Protein AF-A0A1F7LFR2-F1 (afdb_monomer_lite)

Secondary structure (DSSP, 8-state):
---------------PPP-------PPPTT---SEEEEETTEEEEE-SEEE--BSSHHHHHHHHTSPPPGGG-SEEEEETTTTEEEEEEEEE-TT--EEEEEEEEEEETTTTEEEEEEEEEEEEE--SSSSSS-EEEEEEESSSS-EEEEEEEESSSSSS--EEEEEEPPP-

Structure (mmCIF, N/CA/C/O backbone):
data_AF-A0A1F7LFR2-F1
#
_entry.id   AF-A0A1F7LFR2-F1
#
loop_
_atom_site.group_PDB
_atom_site.id
_atom_site.type_symbol
_atom_site.label_atom_id
_atom_site.label_alt_id
_atom_site.label_comp_id
_atom_site.label_asym_id
_atom_site.label_entity_id
_atom_site.label_seq_id
_atom_site.pdbx_PDB_ins_code
_atom_site.Cartn_x
_atom_site.Cartn_y
_atom_site.Cartn_z
_atom_site.occupancy
_atom_site.B_iso_or_equiv
_atom_site.auth_seq_id
_atom_site.auth_comp_id
_atom_site.auth_asym_id
_atom_site.auth_atom_id
_atom_site.pdbx_PDB_model_num
ATOM 1 N N . MET A 1 1 ? -68.899 8.222 47.409 1.00 37.59 1 MET A N 1
ATOM 2 C CA . MET A 1 1 ? -69.026 6.834 46.908 1.00 37.59 1 MET A CA 1
ATOM 3 C C . MET A 1 1 ? -68.281 6.714 45.575 1.00 37.59 1 MET A C 1
ATOM 5 O O . MET A 1 1 ? -68.457 7.608 44.765 1.00 37.59 1 MET A O 1
ATOM 9 N N . SER A 1 2 ? -67.425 5.678 45.454 1.00 38.16 2 SER A N 1
ATOM 10 C CA . SER A 1 2 ? -66.745 5.031 44.288 1.00 38.16 2 SER A CA 1
ATOM 11 C C . SER A 1 2 ? -66.276 5.891 43.095 1.00 38.16 2 SER A C 1
ATOM 13 O O . SER A 1 2 ? -67.095 6.551 42.483 1.00 38.16 2 SER A O 1
ATOM 15 N N . ARG A 1 3 ? -65.002 5.987 42.656 1.00 42.47 3 ARG A N 1
ATOM 16 C CA . ARG A 1 3 ? -63.881 5.041 42.363 1.00 42.47 3 ARG A CA 1
ATOM 17 C C . ARG A 1 3 ? -64.187 3.879 41.396 1.00 42.47 3 ARG A C 1
ATOM 19 O O . ARG A 1 3 ? -64.869 2.943 41.796 1.00 42.47 3 ARG A O 1
ATOM 26 N N . ARG A 1 4 ? -63.543 3.909 40.211 1.00 41.50 4 ARG A N 1
ATOM 27 C CA . ARG A 1 4 ? -62.751 2.860 39.491 1.00 41.50 4 ARG A CA 1
ATOM 28 C C . ARG A 1 4 ? -62.417 3.423 38.088 1.00 41.50 4 ARG A C 1
ATOM 30 O O . ARG A 1 4 ? -63.336 3.812 37.389 1.00 41.50 4 ARG A O 1
ATOM 37 N N . ALA A 1 5 ? -61.180 3.753 37.704 1.00 42.19 5 ALA A N 1
ATOM 38 C CA . ALA A 1 5 ? -59.973 2.940 37.497 1.00 42.19 5 ALA A CA 1
ATOM 39 C C . ALA A 1 5 ? -60.141 1.842 36.427 1.00 42.19 5 ALA A C 1
ATOM 41 O O . ALA A 1 5 ? -60.813 0.844 36.670 1.00 42.19 5 ALA A O 1
ATOM 42 N N . GLY A 1 6 ? -59.460 2.029 35.292 1.00 37.16 6 GLY A N 1
ATOM 43 C CA . GLY A 1 6 ? -59.145 1.016 34.283 1.00 37.16 6 GLY A CA 1
ATOM 44 C C . GLY A 1 6 ? -57.867 1.436 33.545 1.00 37.16 6 GLY A C 1
ATOM 45 O O . GLY A 1 6 ? -57.847 2.486 32.912 1.00 37.16 6 GLY A O 1
ATOM 46 N N . LEU A 1 7 ? -56.799 0.657 33.727 1.00 41.84 7 LEU A N 1
ATOM 47 C CA . LEU A 1 7 ? -55.411 0.837 33.271 1.00 41.84 7 LEU A CA 1
ATOM 48 C C . LEU A 1 7 ? -55.084 -0.236 32.203 1.00 41.84 7 LEU A C 1
ATOM 50 O O . LEU A 1 7 ? -55.742 -1.274 32.210 1.00 41.84 7 LEU A O 1
ATOM 54 N N . LEU A 1 8 ? -53.972 -0.037 31.468 1.00 42.22 8 LEU A N 1
ATOM 55 C CA . LEU A 1 8 ? -53.145 -1.018 30.704 1.00 42.22 8 LEU A CA 1
ATOM 56 C C . LEU A 1 8 ? -53.632 -1.391 29.286 1.00 42.22 8 LEU A C 1
ATOM 58 O O . LEU A 1 8 ? -54.826 -1.509 29.069 1.00 42.22 8 LEU A O 1
ATOM 62 N N . ALA A 1 9 ? -52.794 -1.607 28.257 1.00 40.31 9 ALA A N 1
ATOM 63 C CA . ALA A 1 9 ? -51.342 -1.853 28.103 1.00 40.31 9 ALA A CA 1
ATOM 64 C C . ALA A 1 9 ? -50.921 -1.467 26.649 1.00 40.31 9 ALA A C 1
ATOM 66 O O . ALA A 1 9 ? -51.735 -1.583 25.742 1.00 40.31 9 ALA A O 1
ATOM 67 N N . LEU A 1 10 ? -49.788 -0.785 26.420 1.00 40.12 10 LEU A N 1
ATOM 68 C CA . LEU A 1 10 ? -48.436 -1.276 26.052 1.00 40.12 10 LEU A CA 1
ATOM 69 C C . LEU A 1 10 ? -48.224 -1.782 24.597 1.00 40.12 10 LEU A C 1
ATOM 71 O O . LEU A 1 10 ? -48.868 -2.729 24.167 1.00 40.12 10 LEU A O 1
ATOM 75 N N . ALA A 1 11 ? -47.157 -1.239 23.984 1.00 39.47 11 ALA A N 1
ATOM 76 C CA . ALA A 1 11 ? -46.169 -1.875 23.086 1.00 39.47 11 ALA A CA 1
ATOM 77 C C . ALA A 1 11 ? -46.229 -1.631 21.558 1.00 39.47 11 ALA A C 1
ATOM 79 O O . ALA A 1 11 ? -47.259 -1.790 20.917 1.00 39.47 11 ALA A O 1
ATOM 80 N N . GLY A 1 12 ? -45.042 -1.352 20.985 1.00 37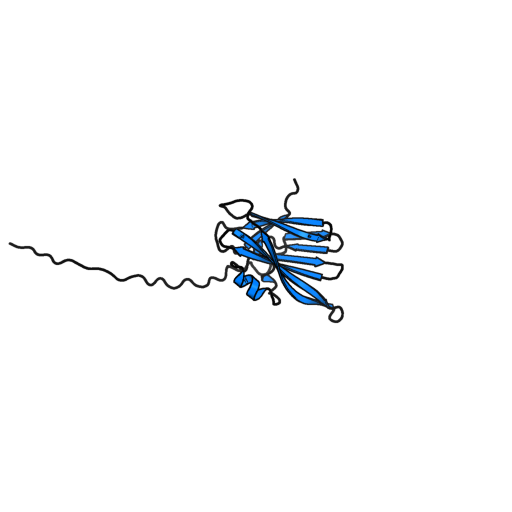.34 12 GLY A N 1
ATOM 81 C CA . GLY A 1 12 ? -44.725 -1.544 19.560 1.00 37.34 12 GLY A CA 1
ATOM 82 C C . GLY A 1 12 ? -43.901 -0.418 18.913 1.00 37.34 12 GLY A C 1
ATOM 83 O O . GLY A 1 12 ? -44.447 0.368 18.158 1.00 37.34 12 GLY A O 1
ATOM 84 N N . LEU A 1 13 ? -42.666 -0.172 19.356 1.00 39.25 13 LEU A N 1
ATOM 85 C CA . LEU A 1 13 ? -41.409 -0.516 18.655 1.00 39.25 13 LEU A CA 1
ATOM 86 C C . LEU A 1 13 ? -41.017 0.367 17.440 1.00 39.25 13 LEU A C 1
ATOM 88 O O . LEU A 1 13 ? -41.561 0.267 16.348 1.00 39.25 13 LEU A O 1
ATOM 92 N N . LEU A 1 14 ? -39.994 1.187 17.699 1.00 44.00 14 LEU A N 1
ATOM 93 C CA . LEU A 1 14 ? -38.915 1.700 16.841 1.00 44.00 14 LEU A CA 1
ATOM 94 C C . LEU A 1 14 ? -38.867 1.238 15.370 1.00 44.00 14 LEU A C 1
ATOM 96 O O . LEU A 1 14 ? -38.604 0.072 15.085 1.00 44.00 14 LEU A O 1
ATOM 100 N N . ALA A 1 15 ? -38.882 2.209 14.455 1.00 36.53 15 ALA A N 1
ATOM 101 C CA . ALA A 1 15 ? -38.189 2.115 13.173 1.00 36.53 15 ALA A CA 1
ATOM 102 C C . ALA A 1 15 ? -37.117 3.215 13.129 1.00 36.53 15 ALA A C 1
ATOM 104 O O . ALA A 1 15 ? -37.402 4.377 12.843 1.00 36.53 15 ALA A O 1
ATOM 105 N N . LEU A 1 16 ? -35.882 2.854 13.486 1.00 46.06 16 LEU A N 1
ATOM 106 C CA . LEU A 1 16 ? -34.708 3.675 13.196 1.00 46.06 16 LEU A CA 1
ATOM 107 C C . LEU A 1 16 ? -34.487 3.652 11.673 1.00 46.06 16 LEU A C 1
ATOM 109 O O . LEU A 1 16 ? -34.517 2.567 11.086 1.00 46.06 16 LEU A O 1
ATOM 113 N N . PRO A 1 17 ? -34.273 4.801 11.012 1.00 40.66 17 PRO A N 1
ATOM 114 C CA . PRO A 1 17 ? -33.923 4.812 9.600 1.00 40.66 17 PRO A CA 1
ATOM 115 C C . PRO A 1 17 ? -32.575 4.107 9.413 1.00 40.66 17 PRO A C 1
ATOM 117 O O . PRO A 1 17 ? -31.617 4.378 10.139 1.00 40.66 17 PRO A O 1
ATOM 120 N N . GLY A 1 18 ? -32.534 3.178 8.454 1.00 33.62 18 GLY A N 1
ATOM 121 C CA . GLY A 1 18 ? -31.355 2.394 8.109 1.00 33.62 18 GLY A CA 1
ATOM 122 C C . GLY A 1 18 ? -30.127 3.283 7.948 1.00 33.62 18 GLY A C 1
ATOM 123 O O . GLY A 1 18 ? -30.131 4.250 7.185 1.00 33.62 18 GLY A O 1
ATOM 124 N N . THR A 1 19 ? -29.077 2.958 8.696 1.00 40.78 19 THR A N 1
ATOM 125 C CA . THR A 1 19 ? -27.773 3.592 8.565 1.00 40.78 19 THR A CA 1
ATOM 126 C C . THR A 1 19 ? -27.261 3.347 7.157 1.00 40.78 19 THR A C 1
ATOM 128 O O . THR A 1 19 ? -27.029 2.205 6.755 1.00 40.78 19 THR A O 1
ATOM 131 N N . ALA A 1 20 ? -27.114 4.444 6.422 1.00 35.97 20 ALA A N 1
ATOM 132 C CA . ALA A 1 20 ? -26.411 4.511 5.161 1.00 35.97 20 ALA A CA 1
ATOM 133 C C . ALA A 1 20 ? -25.123 3.679 5.222 1.00 35.97 20 ALA A C 1
ATOM 135 O O . ALA A 1 20 ? -24.352 3.781 6.177 1.00 35.97 20 ALA A O 1
ATOM 136 N N . THR A 1 21 ? -24.872 2.897 4.175 1.00 43.28 21 THR A N 1
ATOM 137 C CA . THR A 1 21 ? -23.536 2.436 3.796 1.00 43.28 21 THR A CA 1
ATOM 138 C C . THR A 1 21 ? -22.657 3.669 3.606 1.00 43.28 21 THR A C 1
ATOM 140 O O . THR A 1 21 ? -22.585 4.250 2.522 1.00 43.28 21 THR A O 1
ATOM 143 N N . GLY A 1 22 ? -22.076 4.128 4.713 1.00 37.00 22 GLY A N 1
ATOM 144 C CA . GLY A 1 22 ? -21.187 5.269 4.783 1.00 37.00 22 GLY A CA 1
ATOM 145 C C . GLY A 1 22 ? -19.904 4.910 4.070 1.00 37.00 22 GLY A C 1
ATOM 146 O O . GLY A 1 22 ? -19.040 4.232 4.614 1.00 37.00 22 GLY A O 1
ATOM 147 N N . GLN A 1 23 ? -19.787 5.352 2.825 1.00 41.50 23 GLN A N 1
ATOM 148 C CA . GLN A 1 23 ? -18.486 5.457 2.205 1.00 41.50 23 GLN A CA 1
ATOM 149 C C . GLN A 1 23 ? -17.729 6.538 2.980 1.00 41.50 23 GLN A C 1
ATOM 151 O O . GLN A 1 23 ? -18.121 7.705 2.946 1.00 41.50 23 GLN A O 1
ATOM 156 N N . ALA A 1 24 ? -16.711 6.104 3.722 1.00 48.56 24 ALA A N 1
ATOM 157 C CA . ALA A 1 24 ? -15.797 6.926 4.504 1.00 48.56 24 ALA A CA 1
ATOM 158 C C . ALA A 1 24 ? -15.429 8.250 3.800 1.00 48.56 24 ALA A C 1
ATOM 160 O O . ALA A 1 24 ? -15.285 8.261 2.564 1.00 48.56 24 ALA A O 1
ATOM 161 N N . PRO A 1 25 ? -15.248 9.360 4.545 1.00 43.75 25 PRO A N 1
ATOM 162 C CA . PRO A 1 25 ? -14.779 10.620 3.985 1.00 43.75 25 PRO A CA 1
ATOM 163 C C . PRO A 1 25 ? -13.485 10.395 3.198 1.00 43.75 25 PRO A C 1
ATOM 165 O O . PRO A 1 25 ? -12.460 9.985 3.734 1.00 43.75 25 PRO A O 1
ATOM 168 N N . ARG A 1 26 ? -13.542 10.634 1.885 1.00 51.12 26 ARG A N 1
ATOM 169 C CA . ARG A 1 26 ? -12.375 10.518 1.006 1.00 51.12 26 ARG A CA 1
ATOM 170 C C . ARG A 1 26 ? -11.379 11.624 1.368 1.00 51.12 26 ARG A C 1
ATOM 172 O O . ARG A 1 26 ? -11.814 12.777 1.444 1.00 51.12 26 ARG A O 1
ATOM 179 N N . PRO A 1 27 ? -10.076 11.329 1.523 1.00 47.53 27 PRO A N 1
ATOM 180 C CA . PRO A 1 27 ? -9.088 12.388 1.657 1.00 47.53 27 PRO A CA 1
ATOM 181 C C . PRO A 1 27 ? -9.139 13.317 0.427 1.00 47.53 27 PRO A C 1
ATOM 183 O O . PRO A 1 27 ? -9.473 12.862 -0.680 1.00 47.53 27 PRO A O 1
ATOM 186 N N . PRO A 1 28 ? -8.877 14.625 0.609 1.00 48.31 28 PRO A N 1
ATOM 187 C CA . PRO A 1 28 ? -8.906 15.600 -0.472 1.00 48.31 28 PRO A CA 1
ATOM 188 C C . PRO A 1 28 ? -7.925 15.214 -1.587 1.00 48.31 28 PRO A C 1
ATOM 190 O O . PRO A 1 28 ? -6.860 14.653 -1.351 1.00 48.31 28 PRO A O 1
ATOM 193 N N . ARG A 1 29 ? -8.322 15.514 -2.827 1.00 51.34 29 ARG A N 1
ATOM 194 C CA . ARG A 1 29 ? -7.734 15.008 -4.080 1.00 51.34 29 ARG A CA 1
ATOM 195 C C . ARG A 1 29 ? -6.268 15.411 -4.331 1.00 51.34 29 ARG A C 1
ATOM 197 O O . ARG A 1 29 ? -5.677 14.851 -5.248 1.00 51.34 29 ARG A O 1
ATOM 204 N N . ASP A 1 30 ? -5.714 16.317 -3.521 1.00 53.25 30 ASP A N 1
ATOM 205 C CA . ASP A 1 30 ? -4.491 17.077 -3.812 1.00 53.25 30 ASP A CA 1
ATOM 206 C C . ASP A 1 30 ? -3.501 17.163 -2.636 1.00 53.25 30 ASP A C 1
ATOM 208 O O . ASP A 1 30 ? -2.630 18.031 -2.644 1.00 53.25 30 ASP A O 1
ATOM 212 N N . GLU A 1 31 ? -3.603 16.312 -1.606 1.00 59.97 31 GLU A N 1
ATOM 213 C CA . GLU A 1 31 ? -2.575 16.330 -0.556 1.00 59.97 31 GLU A CA 1
ATOM 214 C C . GLU A 1 31 ? -1.236 15.843 -1.148 1.00 59.97 31 GLU A C 1
ATOM 216 O O . GLU A 1 31 ? -1.148 14.698 -1.610 1.00 59.97 31 GLU A O 1
ATOM 221 N N . PRO A 1 32 ? -0.196 16.701 -1.209 1.00 62.88 32 PRO A N 1
ATOM 222 C CA . PRO A 1 32 ? 1.077 16.310 -1.786 1.00 62.88 32 PRO A CA 1
ATOM 223 C C . PRO A 1 32 ? 1.705 15.199 -0.935 1.00 62.88 32 PRO A C 1
ATOM 225 O O . PRO A 1 32 ? 1.542 15.182 0.289 1.00 62.88 32 PRO A O 1
ATOM 228 N N . PRO A 1 33 ? 2.452 14.267 -1.550 1.00 72.00 33 PRO A N 1
ATOM 229 C CA . PRO A 1 33 ? 3.142 13.238 -0.793 1.00 72.00 33 PRO A CA 1
ATOM 230 C C . PRO A 1 33 ? 4.127 13.885 0.180 1.00 72.00 33 PRO A C 1
ATOM 232 O O . PRO A 1 33 ? 4.940 14.723 -0.212 1.00 72.00 33 PRO A O 1
ATOM 235 N N . SER A 1 34 ? 4.062 13.488 1.447 1.00 79.81 34 SER A N 1
ATOM 236 C CA . SER A 1 34 ? 4.921 14.043 2.497 1.00 79.81 34 SER A CA 1
ATOM 237 C C . SER A 1 34 ? 6.213 13.266 2.683 1.00 79.81 34 SER A C 1
ATOM 239 O O . SER A 1 34 ? 7.134 13.768 3.323 1.00 79.81 34 SER A O 1
ATOM 241 N N . LEU A 1 35 ? 6.276 12.036 2.170 1.00 88.44 35 LEU A N 1
ATOM 242 C CA . LEU A 1 35 ? 7.438 11.172 2.282 1.00 88.44 35 LEU A CA 1
ATOM 243 C C . LEU A 1 35 ? 7.873 10.721 0.892 1.00 88.44 35 LEU A C 1
ATOM 245 O O . LEU A 1 35 ? 7.093 10.166 0.114 1.00 88.44 35 LEU A O 1
ATOM 249 N N . ARG A 1 36 ? 9.154 10.947 0.606 1.00 92.31 36 ARG A N 1
ATOM 250 C CA . ARG A 1 36 ? 9.836 10.469 -0.590 1.00 92.31 36 ARG A CA 1
ATOM 251 C C . ARG A 1 36 ? 11.193 9.917 -0.182 1.00 92.31 36 ARG A C 1
ATOM 253 O O . ARG A 1 36 ? 12.021 10.656 0.341 1.00 92.31 36 ARG A O 1
ATOM 260 N N . VAL A 1 37 ? 11.411 8.633 -0.435 1.00 90.50 37 VAL A N 1
ATOM 261 C CA . VAL A 1 37 ? 12.665 7.935 -0.124 1.00 90.50 37 VAL A CA 1
ATOM 262 C C . VAL A 1 37 ? 13.212 7.336 -1.411 1.00 90.50 37 VAL A C 1
ATOM 264 O O . VAL A 1 37 ? 12.461 6.748 -2.186 1.00 90.50 37 VAL A O 1
ATOM 267 N N . ARG A 1 38 ? 14.514 7.504 -1.655 1.00 90.69 38 ARG A N 1
ATOM 268 C CA . ARG A 1 38 ? 15.207 7.000 -2.847 1.00 90.69 38 ARG A CA 1
ATOM 269 C C . ARG A 1 38 ? 16.387 6.127 -2.442 1.00 90.69 38 ARG A C 1
ATOM 271 O O . ARG A 1 38 ? 17.081 6.465 -1.490 1.00 90.69 38 ARG A O 1
ATOM 278 N N . GLY A 1 39 ? 16.626 5.054 -3.187 1.00 86.50 39 GLY A N 1
ATOM 279 C CA . GLY A 1 39 ? 17.764 4.156 -2.986 1.00 86.50 39 GLY A CA 1
ATOM 280 C C . GLY A 1 39 ? 17.905 3.183 -4.152 1.00 86.50 39 GLY A C 1
ATOM 281 O O . GLY A 1 39 ? 16.908 2.623 -4.605 1.00 86.50 39 GLY A O 1
ATOM 282 N N . ASP A 1 40 ? 19.126 3.007 -4.662 1.00 86.00 40 ASP A N 1
ATOM 283 C CA . ASP A 1 40 ? 19.452 2.076 -5.757 1.00 86.00 40 ASP A CA 1
ATOM 284 C C . ASP A 1 40 ? 18.567 2.248 -7.010 1.00 86.00 40 ASP A C 1
ATOM 286 O O . ASP A 1 40 ? 18.076 1.284 -7.593 1.00 86.00 40 ASP A O 1
ATOM 290 N N . GLY A 1 41 ? 18.275 3.501 -7.384 1.00 87.38 41 GLY A N 1
ATOM 291 C CA . GLY A 1 41 ? 17.379 3.831 -8.503 1.00 87.38 41 GLY A CA 1
ATOM 292 C C . GLY A 1 41 ? 15.885 3.614 -8.222 1.00 87.38 41 GLY A C 1
ATOM 293 O O . GLY A 1 41 ? 15.050 3.993 -9.040 1.00 87.38 41 GLY A O 1
ATOM 294 N N . ASN A 1 42 ? 15.529 3.066 -7.060 1.00 92.44 42 ASN A N 1
ATOM 295 C CA . ASN A 1 42 ? 14.148 2.893 -6.625 1.00 92.44 42 ASN A CA 1
ATOM 296 C C . ASN A 1 42 ? 13.661 4.134 -5.864 1.00 92.44 42 ASN A C 1
ATOM 298 O O . ASN A 1 42 ? 14.429 4.794 -5.160 1.00 92.44 42 ASN A O 1
ATOM 302 N N . GLU A 1 43 ? 12.371 4.440 -5.972 1.00 93.38 43 GLU A N 1
ATOM 303 C CA . GLU A 1 43 ? 11.732 5.558 -5.274 1.00 93.38 43 GLU A CA 1
ATOM 304 C C . GLU A 1 43 ? 10.417 5.110 -4.638 1.00 93.38 43 GLU A C 1
ATOM 306 O O . GLU A 1 43 ? 9.515 4.650 -5.337 1.00 93.38 43 GLU A O 1
ATOM 311 N N . LEU A 1 44 ? 10.289 5.291 -3.323 1.00 93.94 44 LEU A N 1
ATOM 312 C CA . LEU A 1 44 ? 9.024 5.176 -2.608 1.00 93.94 44 LEU A CA 1
ATOM 313 C C . LEU A 1 44 ? 8.448 6.569 -2.358 1.00 93.94 44 LEU A C 1
ATOM 315 O O . LEU A 1 44 ? 9.121 7.443 -1.809 1.00 93.94 44 LEU A O 1
ATOM 319 N N . VAL A 1 45 ? 7.180 6.746 -2.708 1.00 93.69 45 VAL A N 1
ATOM 320 C CA . VAL A 1 45 ? 6.387 7.939 -2.417 1.00 93.69 45 VAL A CA 1
ATOM 321 C C . VAL A 1 45 ? 5.185 7.528 -1.573 1.00 93.69 45 VAL A C 1
ATOM 323 O O . VAL A 1 45 ? 4.437 6.635 -1.969 1.00 93.69 45 VAL A O 1
ATOM 326 N N . ALA A 1 46 ? 4.988 8.174 -0.426 1.00 93.12 46 ALA A N 1
ATOM 327 C CA . ALA A 1 46 ? 3.876 7.903 0.482 1.00 93.12 46 ALA A CA 1
ATOM 328 C C . ALA A 1 46 ? 3.108 9.185 0.826 1.00 93.12 46 ALA A C 1
ATOM 330 O O . ALA A 1 46 ? 3.690 10.270 0.951 1.00 93.12 46 ALA A O 1
ATOM 331 N N . LEU A 1 47 ? 1.791 9.050 0.980 1.00 90.88 47 LEU A N 1
ATOM 332 C CA . LEU A 1 47 ? 0.933 10.114 1.498 1.00 90.88 47 LEU A CA 1
ATOM 333 C C . LEU A 1 47 ? 1.086 10.187 3.018 1.00 90.88 47 LEU A C 1
ATOM 335 O O . LEU A 1 47 ? 1.087 9.144 3.671 1.00 90.88 47 LEU A O 1
ATOM 339 N N . ARG A 1 48 ? 1.165 11.401 3.584 1.00 88.69 48 ARG A N 1
ATOM 340 C CA . ARG A 1 48 ? 1.217 11.561 5.048 1.00 88.69 48 ARG A CA 1
ATOM 341 C C . ARG A 1 48 ? -0.005 10.950 5.681 1.00 88.69 48 ARG A C 1
ATOM 343 O O . ARG A 1 48 ? 0.105 10.157 6.599 1.00 88.69 48 ARG A O 1
ATOM 350 N N . ARG A 1 49 ? -1.154 11.351 5.151 1.00 91.50 49 ARG A N 1
ATOM 351 C CA . ARG A 1 49 ? -2.474 10.884 5.510 1.00 91.50 49 ARG A CA 1
ATOM 352 C C . ARG A 1 49 ? -2.930 9.923 4.427 1.00 91.50 49 ARG A C 1
ATOM 354 O O . ARG A 1 49 ? -3.502 10.314 3.412 1.00 91.50 49 ARG A O 1
ATOM 361 N N . ALA A 1 50 ? -2.589 8.659 4.606 1.00 92.88 50 ALA A N 1
ATOM 362 C CA . ALA A 1 50 ? -2.876 7.634 3.627 1.00 92.88 50 ALA A CA 1
ATOM 363 C C . ALA A 1 50 ? -4.301 7.089 3.797 1.00 92.88 50 ALA A C 1
ATOM 365 O O . ALA A 1 50 ? -4.706 6.796 4.923 1.00 92.88 50 ALA A O 1
ATOM 366 N N . PRO A 1 51 ? -5.056 6.913 2.700 1.00 93.50 51 PRO A N 1
ATOM 367 C CA . PRO A 1 51 ? -6.397 6.348 2.748 1.00 93.50 51 PRO A CA 1
ATOM 368 C C . PRO A 1 51 ? -6.381 4.873 3.161 1.00 93.50 51 PRO A C 1
ATOM 370 O O . PRO A 1 51 ? -5.513 4.104 2.740 1.00 93.50 51 PRO A O 1
ATOM 373 N N . VAL A 1 52 ? -7.414 4.465 3.895 1.00 95.12 52 VAL A N 1
ATOM 374 C CA . VAL A 1 52 ? -7.744 3.064 4.182 1.00 95.12 52 VAL A CA 1
ATOM 375 C C . VAL A 1 52 ? -9.126 2.773 3.583 1.00 95.12 52 VAL A C 1
ATOM 377 O O . VAL A 1 52 ? -10.146 2.888 4.254 1.00 95.12 52 VAL A O 1
ATOM 380 N N . PRO A 1 53 ? -9.207 2.460 2.278 1.00 93.75 53 PRO A N 1
ATOM 381 C CA . PRO A 1 53 ? -10.492 2.338 1.587 1.00 93.75 53 PRO A CA 1
ATOM 382 C C . PRO A 1 53 ? -11.290 1.076 1.948 1.00 93.75 53 PRO A C 1
ATOM 384 O O . PRO A 1 53 ? -12.454 0.978 1.560 1.00 93.75 53 PRO A O 1
ATOM 387 N N . TYR A 1 54 ? -10.683 0.115 2.650 1.00 94.94 54 TYR A N 1
ATOM 388 C CA . TYR A 1 54 ? -11.288 -1.182 2.942 1.00 94.94 54 TYR A CA 1
ATOM 389 C C . TYR A 1 54 ? -11.268 -1.480 4.440 1.00 94.94 54 TYR A C 1
ATOM 391 O O . TYR A 1 54 ? -10.244 -1.322 5.106 1.00 94.94 54 TYR A O 1
ATOM 399 N N . ALA A 1 55 ? -12.398 -1.965 4.953 1.00 94.12 55 ALA A N 1
ATOM 400 C CA . ALA A 1 55 ? -12.550 -2.363 6.354 1.00 94.12 55 ALA A CA 1
ATOM 401 C C . ALA A 1 55 ? -12.567 -3.893 6.540 1.00 94.12 55 ALA A C 1
ATOM 403 O O . ALA A 1 55 ? -12.600 -4.382 7.669 1.00 94.12 55 ALA A O 1
ATOM 404 N N . THR A 1 56 ? -12.573 -4.649 5.434 1.00 94.69 56 THR A N 1
ATOM 405 C CA . THR A 1 56 ? -12.668 -6.117 5.406 1.00 94.69 56 THR A CA 1
ATOM 406 C C . THR A 1 56 ? -11.768 -6.710 4.321 1.00 94.69 56 THR A C 1
ATOM 408 O O . THR A 1 56 ? -11.493 -6.073 3.298 1.00 94.69 56 THR A O 1
ATOM 411 N N . LEU A 1 57 ? -11.327 -7.952 4.532 1.00 94.75 57 LEU A N 1
ATOM 412 C CA . LEU A 1 57 ? -10.500 -8.686 3.572 1.00 94.75 57 LEU A CA 1
ATOM 413 C C . LEU A 1 57 ? -11.270 -9.030 2.296 1.00 94.75 57 LEU A C 1
ATOM 415 O O . LEU A 1 57 ? -10.699 -9.033 1.207 1.00 94.75 57 LEU A O 1
ATOM 419 N N . GLU A 1 58 ? -12.565 -9.290 2.418 1.00 95.38 58 GLU A N 1
ATOM 420 C CA . GLU A 1 58 ? -13.469 -9.613 1.320 1.00 95.38 58 GLU A CA 1
ATOM 421 C C . GLU A 1 58 ? -13.584 -8.433 0.347 1.00 95.38 58 GLU A C 1
ATOM 423 O O . GLU A 1 58 ? -13.476 -8.615 -0.864 1.00 95.38 58 GLU A O 1
ATOM 428 N N . GLN A 1 59 ? -13.715 -7.205 0.865 1.00 95.06 59 GLN A N 1
ATOM 429 C CA . GLN A 1 59 ? -13.716 -5.995 0.035 1.00 95.06 59 GLN A CA 1
ATOM 430 C C . GLN A 1 59 ? -12.384 -5.812 -0.697 1.00 95.06 59 GLN A C 1
ATOM 432 O O . GLN A 1 59 ? -12.369 -5.610 -1.910 1.00 95.06 59 GLN A O 1
ATOM 437 N N . LEU A 1 60 ? -11.263 -5.914 0.027 1.00 95.69 60 LEU A N 1
ATOM 438 C CA . LEU A 1 60 ? -9.938 -5.767 -0.574 1.00 95.69 60 LEU A CA 1
ATOM 439 C C . LEU A 1 60 ? -9.707 -6.826 -1.661 1.00 95.69 60 LEU A C 1
ATOM 441 O O . LEU A 1 60 ? -9.327 -6.487 -2.779 1.00 95.69 60 LEU A O 1
ATOM 445 N N . SER A 1 61 ? -9.948 -8.100 -1.352 1.00 94.62 61 SER A N 1
ATOM 446 C CA . SER A 1 61 ? -9.724 -9.216 -2.279 1.00 94.62 61 SER A CA 1
ATOM 447 C C . SER A 1 61 ? -10.617 -9.149 -3.521 1.00 94.62 61 SER A C 1
ATOM 449 O O . SER A 1 61 ? -10.135 -9.421 -4.620 1.00 94.62 61 SER A O 1
ATOM 451 N N . GLY A 1 62 ? -11.875 -8.720 -3.379 1.00 95.06 62 GLY A N 1
ATOM 452 C CA . GLY A 1 62 ? -12.794 -8.550 -4.505 1.00 95.06 62 GLY A CA 1
ATOM 453 C C . GLY A 1 62 ? -12.384 -7.445 -5.484 1.00 95.06 62 GLY A C 1
ATOM 454 O O . GLY A 1 62 ? -12.721 -7.512 -6.667 1.00 95.06 62 GLY A O 1
ATOM 455 N N . GLU A 1 63 ? -11.640 -6.435 -5.025 1.00 94.88 63 GLU A N 1
ATOM 456 C CA . GLU A 1 63 ? -11.254 -5.290 -5.856 1.00 94.88 63 GLU A CA 1
ATOM 457 C C . GLU A 1 63 ? -9.794 -5.299 -6.314 1.00 94.88 63 GLU A C 1
ATOM 459 O O . GLU A 1 63 ? -9.484 -4.745 -7.369 1.00 94.88 63 GLU A O 1
ATOM 464 N N . ILE A 1 64 ? -8.884 -5.920 -5.562 1.00 95.81 64 ILE A N 1
ATOM 465 C CA . ILE A 1 64 ? -7.442 -5.821 -5.822 1.00 95.81 64 ILE A CA 1
ATOM 466 C C . ILE A 1 64 ? -7.012 -6.461 -7.148 1.00 95.81 64 ILE A C 1
ATOM 468 O O . ILE A 1 64 ? -6.007 -6.050 -7.727 1.00 95.81 64 ILE A O 1
ATOM 472 N N . ALA A 1 65 ? -7.796 -7.411 -7.663 1.00 94.69 65 ALA A N 1
ATOM 473 C CA . ALA A 1 65 ? -7.534 -8.118 -8.916 1.00 94.69 65 ALA A CA 1
ATOM 474 C C . ALA A 1 65 ? -7.670 -7.245 -10.185 1.00 94.69 65 ALA A C 1
ATOM 476 O O . ALA A 1 65 ? -7.345 -7.703 -11.278 1.00 94.69 65 ALA A O 1
ATOM 477 N N . ARG A 1 66 ? -8.132 -5.992 -10.068 1.00 93.81 66 ARG A N 1
ATOM 478 C CA . ARG A 1 66 ? -8.272 -5.026 -11.175 1.00 93.81 66 ARG A CA 1
ATOM 479 C C . ARG A 1 66 ? -7.585 -3.711 -10.834 1.00 93.81 66 ARG A C 1
ATOM 481 O O . ARG A 1 66 ? -7.514 -3.345 -9.668 1.00 93.81 66 ARG A O 1
ATOM 488 N N . ALA A 1 67 ? -7.147 -2.952 -11.837 1.00 92.25 67 ALA A N 1
ATOM 489 C CA . ALA A 1 67 ? -6.494 -1.658 -11.625 1.00 92.25 67 ALA A CA 1
ATOM 490 C C . ALA A 1 67 ? -7.340 -0.711 -10.748 1.00 92.25 67 ALA A C 1
ATOM 492 O O . ALA A 1 67 ? -8.455 -0.332 -11.117 1.00 92.25 67 ALA A O 1
ATOM 493 N N . LEU A 1 68 ? -6.798 -0.310 -9.594 1.00 90.06 68 LEU A N 1
ATOM 494 C CA . LEU A 1 68 ? -7.484 0.557 -8.640 1.00 90.06 68 LEU A CA 1
ATOM 495 C C . LEU A 1 68 ? -7.263 2.042 -8.966 1.00 90.06 68 LEU A C 1
ATOM 497 O O . LEU A 1 68 ? -6.215 2.439 -9.503 1.00 90.06 68 LEU A O 1
ATOM 501 N N . PRO A 1 69 ? -8.229 2.911 -8.614 1.00 88.81 69 PRO A N 1
ATOM 502 C CA . PRO A 1 69 ? -8.084 4.346 -8.810 1.00 88.81 69 PRO A CA 1
ATOM 503 C C . PRO A 1 69 ? -6.942 4.909 -7.953 1.00 88.81 69 PRO A C 1
ATOM 505 O O . PRO A 1 69 ? -6.700 4.449 -6.840 1.00 88.81 69 PRO A O 1
ATOM 508 N N . ALA A 1 70 ? -6.288 5.973 -8.433 1.00 84.62 70 ALA A N 1
ATOM 509 C CA . ALA A 1 70 ? -5.136 6.587 -7.759 1.00 84.62 70 ALA A CA 1
ATOM 510 C C . ALA A 1 70 ? -5.370 6.947 -6.293 1.00 84.62 70 ALA A C 1
ATOM 512 O O . ALA A 1 70 ? -4.510 6.720 -5.452 1.00 84.62 70 ALA A O 1
ATOM 513 N N . ARG A 1 71 ? -6.578 7.411 -5.986 1.00 83.56 71 ARG A N 1
ATOM 514 C CA . ARG A 1 71 ? -7.009 7.783 -4.636 1.00 83.56 71 ARG A CA 1
ATOM 515 C C . ARG A 1 71 ? -7.075 6.633 -3.626 1.00 83.56 71 ARG A C 1
ATOM 517 O O . ARG A 1 71 ? -7.283 6.902 -2.456 1.00 83.56 71 ARG A O 1
ATOM 524 N N . ALA A 1 72 ? -7.027 5.375 -4.065 1.00 87.94 72 ALA A N 1
ATOM 525 C CA . ALA A 1 72 ? -7.039 4.224 -3.159 1.00 87.94 72 ALA A CA 1
ATOM 526 C C . ALA A 1 72 ? -5.629 3.873 -2.658 1.00 87.94 72 ALA A C 1
ATOM 528 O O . ALA A 1 72 ? -5.482 3.061 -1.752 1.00 87.94 72 ALA A O 1
ATOM 529 N N . ARG A 1 73 ? -4.591 4.453 -3.267 1.00 91.62 73 ARG A N 1
ATOM 530 C CA . ARG A 1 73 ? -3.193 4.098 -3.034 1.00 91.62 73 ARG A CA 1
ATOM 531 C C . ARG A 1 73 ? -2.674 4.869 -1.828 1.00 91.62 73 ARG A C 1
ATOM 533 O O . ARG A 1 73 ? -2.779 6.091 -1.783 1.00 91.62 73 ARG A O 1
ATOM 540 N N . ALA A 1 74 ? -2.085 4.154 -0.882 1.00 94.50 74 ALA A N 1
ATOM 541 C CA . ALA A 1 74 ? -1.388 4.744 0.252 1.00 94.50 74 ALA A CA 1
ATOM 542 C C . ALA A 1 74 ? 0.050 5.128 -0.113 1.00 94.50 74 ALA A C 1
ATOM 544 O O . ALA A 1 74 ? 0.555 6.173 0.301 1.00 94.50 74 ALA A O 1
ATOM 545 N N . MET A 1 75 ? 0.711 4.267 -0.890 1.00 94.81 75 MET A N 1
ATOM 546 C CA . MET A 1 75 ? 2.112 4.419 -1.269 1.00 94.81 75 MET A CA 1
ATOM 547 C C . MET A 1 75 ? 2.348 3.880 -2.675 1.00 94.81 75 MET A C 1
ATOM 549 O O . MET A 1 75 ? 1.622 3.003 -3.145 1.00 94.81 75 MET A O 1
ATOM 553 N N . ARG A 1 76 ? 3.405 4.373 -3.316 1.00 95.25 76 ARG A N 1
ATOM 554 C CA . ARG A 1 76 ? 3.868 3.928 -4.627 1.00 95.25 76 ARG A CA 1
ATOM 555 C C . ARG A 1 76 ? 5.371 3.726 -4.613 1.00 95.25 76 ARG A C 1
ATOM 557 O O . ARG A 1 76 ? 6.107 4.665 -4.325 1.00 95.25 76 ARG A O 1
ATOM 564 N N . LEU A 1 77 ? 5.807 2.528 -4.978 1.00 94.44 77 LEU A N 1
ATOM 565 C CA . LEU A 1 77 ? 7.202 2.193 -5.223 1.00 94.44 77 LEU A CA 1
ATOM 566 C C . LEU A 1 77 ? 7.446 2.115 -6.730 1.00 94.44 77 LEU A C 1
ATOM 568 O O . LEU A 1 77 ? 6.798 1.336 -7.420 1.00 94.44 77 LEU A O 1
ATOM 572 N N . THR A 1 78 ? 8.400 2.891 -7.228 1.00 94.56 78 THR A N 1
ATOM 573 C CA . THR A 1 78 ? 8.923 2.773 -8.592 1.00 94.56 78 THR A CA 1
ATOM 574 C C . THR A 1 78 ? 10.280 2.090 -8.520 1.00 94.56 78 THR A C 1
ATOM 576 O O . THR A 1 78 ? 11.173 2.591 -7.838 1.00 94.56 78 THR A O 1
ATOM 579 N N . ARG A 1 79 ? 10.438 0.953 -9.199 1.00 92.19 79 ARG A N 1
ATOM 580 C CA . ARG A 1 79 ? 11.710 0.245 -9.342 1.00 92.19 79 ARG A CA 1
ATOM 581 C C . ARG A 1 79 ? 12.378 0.601 -10.659 1.00 92.19 79 ARG A C 1
ATOM 583 O O . ARG A 1 79 ? 11.709 0.646 -11.691 1.00 92.19 79 ARG A O 1
ATOM 590 N N . ALA A 1 80 ? 13.690 0.816 -10.618 1.00 90.25 80 ALA A N 1
ATOM 591 C CA . ALA A 1 80 ? 14.474 1.048 -11.827 1.00 90.25 80 ALA A CA 1
ATOM 592 C C . ALA A 1 80 ? 14.740 -0.253 -12.593 1.00 90.25 80 ALA A C 1
ATOM 594 O O . ALA A 1 80 ? 14.617 -0.265 -13.815 1.00 90.25 80 ALA A O 1
ATOM 595 N N . GLU A 1 81 ? 15.077 -1.342 -11.892 1.00 87.94 81 GLU A N 1
ATOM 596 C CA . GLU A 1 81 ? 15.503 -2.584 -12.540 1.00 87.94 81 GLU A CA 1
ATOM 597 C C . GLU A 1 81 ? 15.045 -3.859 -11.789 1.00 87.94 81 GLU A C 1
ATOM 599 O O . GLU A 1 81 ? 15.402 -4.052 -10.622 1.00 87.94 81 GLU A O 1
ATOM 604 N N . PRO A 1 82 ? 14.260 -4.747 -12.441 1.00 87.56 82 PRO A N 1
ATOM 605 C CA . PRO A 1 82 ? 13.522 -4.472 -13.678 1.00 87.56 82 PRO A CA 1
ATOM 606 C C . PRO A 1 82 ? 12.519 -3.311 -13.477 1.00 87.56 82 PRO A C 1
ATOM 608 O O . PRO A 1 82 ? 12.010 -3.153 -12.362 1.00 87.56 82 PRO A O 1
ATOM 611 N N . PRO A 1 83 ? 12.213 -2.512 -14.522 1.00 91.62 83 PRO A N 1
ATOM 612 C CA . PRO A 1 83 ? 11.248 -1.422 -14.416 1.00 91.62 83 PRO A CA 1
ATOM 613 C C . PRO A 1 83 ? 9.870 -1.922 -13.979 1.00 91.62 83 PRO A C 1
ATOM 615 O O . PRO A 1 83 ? 9.174 -2.629 -14.712 1.00 91.62 83 PRO A O 1
ATOM 618 N N . GLU A 1 84 ? 9.463 -1.531 -12.779 1.00 93.62 84 GLU A N 1
ATOM 619 C CA . GLU A 1 84 ? 8.209 -1.963 -12.169 1.00 93.62 84 GLU A CA 1
ATOM 620 C C . GLU A 1 84 ? 7.624 -0.834 -11.325 1.00 93.62 84 GLU A C 1
ATOM 622 O O . GLU A 1 84 ? 8.349 -0.060 -10.703 1.00 93.62 84 GLU A O 1
ATOM 627 N N . LEU A 1 85 ? 6.300 -0.751 -11.280 1.00 95.25 85 LEU A N 1
ATOM 628 C CA . LEU A 1 85 ? 5.587 0.137 -10.376 1.00 95.25 85 LEU A CA 1
ATOM 629 C C . LEU A 1 85 ? 4.699 -0.705 -9.462 1.00 95.25 85 LEU A C 1
ATOM 631 O O . LEU A 1 85 ? 3.932 -1.541 -9.933 1.00 95.25 85 LEU A O 1
ATOM 635 N N . ILE A 1 86 ? 4.806 -0.489 -8.154 1.00 95.75 86 ILE A N 1
ATOM 636 C CA . ILE A 1 86 ? 4.026 -1.190 -7.134 1.00 95.75 86 ILE A CA 1
ATOM 637 C C . ILE A 1 86 ? 3.218 -0.168 -6.340 1.00 95.75 86 ILE A C 1
ATOM 639 O O . ILE A 1 86 ? 3.781 0.686 -5.657 1.00 95.75 86 ILE A O 1
ATOM 643 N N . ASP A 1 87 ? 1.897 -0.272 -6.413 1.00 96.25 87 ASP A N 1
ATOM 644 C CA . ASP A 1 87 ? 0.974 0.518 -5.609 1.00 96.25 87 ASP A CA 1
ATOM 645 C C . ASP A 1 87 ? 0.529 -0.278 -4.380 1.00 96.25 87 ASP A C 1
ATOM 647 O O . ASP A 1 87 ? 0.056 -1.407 -4.496 1.00 96.25 87 ASP A O 1
ATOM 651 N N . TYR A 1 88 ? 0.655 0.319 -3.199 1.00 96.31 88 TYR A N 1
ATOM 652 C CA . TYR A 1 88 ? 0.240 -0.280 -1.934 1.00 96.31 88 TYR A CA 1
ATOM 653 C C . TYR A 1 88 ? -1.117 0.272 -1.511 1.00 96.31 88 TYR A C 1
ATOM 655 O O . TYR A 1 88 ? -1.338 1.488 -1.531 1.00 96.31 88 TYR A O 1
ATOM 663 N N . VAL A 1 89 ? -2.010 -0.615 -1.081 1.00 96.25 89 VAL A N 1
ATOM 664 C CA . VAL A 1 89 ? -3.348 -0.272 -0.585 1.00 96.25 89 VAL A CA 1
ATOM 665 C C . VAL A 1 89 ? -3.562 -0.897 0.785 1.00 96.25 89 VAL A C 1
ATOM 667 O O . VAL A 1 89 ? -3.086 -2.000 1.049 1.00 96.25 89 VAL A O 1
ATOM 670 N N . LEU A 1 90 ? -4.256 -0.180 1.665 1.00 96.69 90 LEU A N 1
ATOM 671 C CA . LEU A 1 90 ? -4.422 -0.562 3.062 1.00 96.69 90 LEU A CA 1
ATOM 672 C C . LEU A 1 90 ? -5.852 -1.028 3.342 1.00 96.69 90 LEU A C 1
ATOM 674 O O . LEU A 1 90 ? -6.821 -0.478 2.818 1.00 96.69 90 LEU A O 1
ATOM 678 N N . CYS A 1 91 ? -5.963 -2.023 4.210 1.00 96.12 91 CYS A N 1
ATOM 679 C CA . CYS A 1 91 ? -7.199 -2.485 4.818 1.00 96.12 91 CYS A CA 1
ATOM 680 C C . CYS A 1 91 ? -6.984 -2.576 6.328 1.00 96.12 91 CYS A C 1
ATOM 682 O O . CYS A 1 91 ? -6.007 -3.183 6.759 1.00 96.12 91 CYS A O 1
ATOM 684 N N . VAL A 1 92 ? -7.883 -2.016 7.136 1.00 95.19 92 VAL A N 1
ATOM 685 C CA . VAL A 1 92 ? -7.818 -2.146 8.600 1.00 95.19 92 VAL A CA 1
ATOM 686 C C . VAL A 1 92 ? -9.089 -2.816 9.101 1.00 95.19 92 VAL A C 1
ATOM 688 O O . VAL A 1 92 ? -10.194 -2.303 8.935 1.00 95.19 92 VAL A O 1
ATOM 691 N N . THR A 1 93 ? -8.920 -3.988 9.704 1.00 93.50 93 THR A N 1
ATOM 692 C CA . THR A 1 93 ? -10.027 -4.786 10.254 1.00 93.50 93 THR A CA 1
ATOM 693 C C . THR A 1 93 ? -10.530 -4.212 11.581 1.00 93.50 93 THR A C 1
ATOM 695 O O . THR A 1 93 ? -9.850 -3.414 12.228 1.00 93.50 93 THR A O 1
ATOM 698 N N . SER A 1 94 ? -11.707 -4.651 12.033 1.00 92.00 94 SER A N 1
ATOM 699 C CA . SER A 1 94 ? -12.283 -4.256 13.331 1.00 92.00 94 SER A CA 1
ATOM 700 C C . SER A 1 94 ? -11.431 -4.653 14.538 1.00 92.00 94 SER A C 1
ATOM 702 O O . SER A 1 94 ? -11.540 -4.040 15.595 1.00 92.00 94 SER A O 1
ATOM 704 N N . GLU A 1 95 ? -10.561 -5.650 14.387 1.00 90.12 95 GLU A N 1
ATOM 705 C CA . GLU A 1 95 ? -9.625 -6.098 15.426 1.00 90.12 95 GLU A CA 1
ATOM 706 C C . GLU A 1 95 ? -8.309 -5.301 15.434 1.00 90.12 95 GLU A C 1
ATOM 708 O O . GLU A 1 95 ? -7.419 -5.557 16.251 1.00 90.12 95 GLU A O 1
ATOM 713 N N . GLY A 1 96 ? -8.160 -4.353 14.505 1.00 92.25 96 GLY A N 1
ATOM 714 C CA . GLY A 1 96 ? -6.954 -3.552 14.355 1.00 92.25 96 GLY A CA 1
ATOM 715 C C . GLY A 1 96 ? -5.827 -4.245 13.608 1.00 92.25 96 GLY A C 1
ATOM 716 O O . GLY A 1 96 ? -4.692 -3.787 13.685 1.00 92.25 96 GLY A O 1
ATOM 717 N N . ALA A 1 97 ? -6.086 -5.344 12.897 1.00 94.12 97 ALA A N 1
ATOM 718 C CA . ALA A 1 97 ? -5.096 -5.890 11.973 1.00 94.12 97 ALA A CA 1
ATOM 719 C C . ALA A 1 97 ? -5.030 -5.019 10.712 1.00 94.12 97 ALA A C 1
ATOM 721 O O . ALA A 1 97 ? -6.065 -4.763 10.087 1.00 94.12 97 ALA A O 1
ATOM 722 N N . LEU A 1 98 ? -3.819 -4.602 10.339 1.00 96.38 98 LEU A N 1
ATOM 723 C CA . LEU A 1 98 ? -3.538 -3.921 9.080 1.00 96.38 98 LEU A CA 1
ATOM 724 C C . LEU A 1 98 ? -3.176 -4.962 8.025 1.00 96.38 98 LEU A C 1
ATOM 726 O O . LEU A 1 98 ? -2.211 -5.703 8.182 1.00 96.38 98 LEU A O 1
ATOM 730 N N . VAL A 1 99 ? -3.905 -4.983 6.922 1.00 97.50 99 VAL A N 1
ATOM 731 C CA . VAL A 1 99 ? -3.620 -5.832 5.769 1.00 97.50 99 VAL A CA 1
ATOM 732 C C . VAL A 1 99 ? -3.223 -4.956 4.595 1.00 97.50 99 VAL A C 1
ATOM 734 O O . VAL A 1 99 ? -3.893 -3.977 4.269 1.00 97.50 99 VAL A O 1
ATOM 737 N N . VAL A 1 100 ? -2.116 -5.320 3.960 1.00 97.56 100 VAL A N 1
ATOM 738 C CA . VAL A 1 100 ? -1.528 -4.586 2.848 1.00 97.56 100 VAL A CA 1
ATOM 739 C C . VAL A 1 100 ? -1.745 -5.364 1.562 1.00 97.56 100 VAL A C 1
ATOM 741 O O . VAL A 1 100 ? -1.253 -6.482 1.397 1.00 97.56 100 VAL A O 1
ATOM 744 N N . GLY A 1 101 ? -2.471 -4.744 0.640 1.00 97.12 101 GLY A N 1
ATO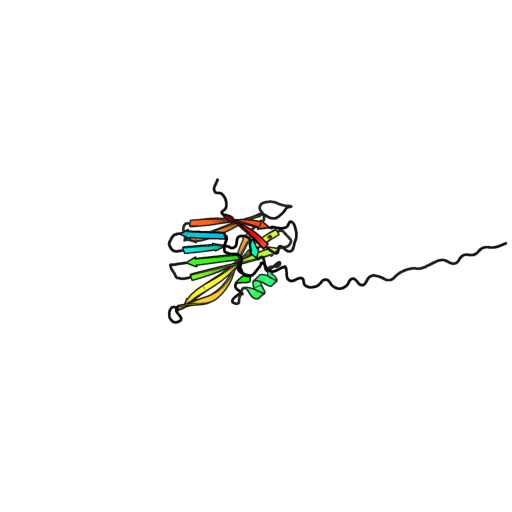M 745 C CA . GLY A 1 101 ? -2.557 -5.155 -0.751 1.00 97.12 101 GLY A CA 1
ATOM 746 C C . GLY A 1 101 ? -1.470 -4.495 -1.595 1.00 97.12 101 GLY A C 1
ATOM 747 O O . GLY A 1 101 ? -1.059 -3.367 -1.317 1.00 97.12 101 GLY A O 1
ATOM 748 N N . GLN A 1 102 ? -1.027 -5.182 -2.642 1.00 96.44 102 GLN A N 1
ATOM 749 C CA . GLN A 1 102 ? -0.122 -4.651 -3.656 1.00 96.44 102 GLN A CA 1
ATOM 750 C C . GLN A 1 102 ? -0.738 -4.797 -5.044 1.00 96.44 102 GLN A C 1
ATOM 752 O O . GLN A 1 102 ? -1.270 -5.854 -5.376 1.00 96.44 102 GLN A O 1
ATOM 757 N N . GLN A 1 103 ? -0.627 -3.756 -5.867 1.00 96.56 103 GLN A N 1
ATOM 758 C CA . GLN A 1 103 ? -0.840 -3.833 -7.309 1.00 96.56 103 GLN A CA 1
ATOM 759 C C . GLN A 1 103 ? 0.485 -3.634 -8.018 1.00 96.56 103 GLN A C 1
ATOM 761 O O . GLN A 1 103 ? 1.135 -2.605 -7.848 1.00 96.56 103 GLN A O 1
ATOM 766 N N . ARG A 1 104 ? 0.884 -4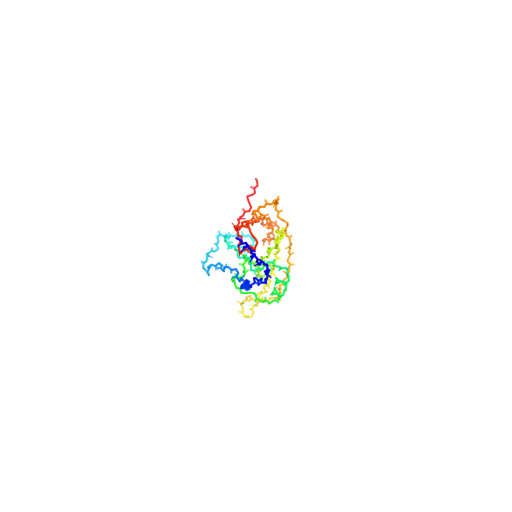.623 -8.807 1.00 96.06 104 ARG A N 1
ATOM 767 C CA . ARG A 1 104 ? 2.101 -4.584 -9.607 1.00 96.06 104 ARG A CA 1
ATOM 768 C C . ARG A 1 104 ? 1.743 -4.176 -11.023 1.00 96.06 104 ARG A C 1
ATOM 770 O O . ARG A 1 104 ? 0.762 -4.646 -11.605 1.00 96.06 104 ARG A O 1
ATOM 777 N N . HIS A 1 105 ? 2.554 -3.287 -11.563 1.00 95.75 105 HIS A N 1
ATOM 778 C CA . HIS A 1 105 ? 2.436 -2.764 -12.903 1.00 95.75 105 HIS A CA 1
ATOM 779 C C . HIS A 1 105 ? 3.771 -2.957 -13.607 1.00 95.75 105 HIS A C 1
ATOM 781 O O . HIS A 1 105 ? 4.808 -2.463 -13.154 1.00 95.75 105 HIS A O 1
ATOM 787 N N . ARG A 1 106 ? 3.736 -3.657 -14.734 1.00 94.31 106 ARG A N 1
ATOM 788 C CA . ARG A 1 106 ? 4.905 -3.855 -15.587 1.00 94.31 106 ARG A CA 1
ATOM 789 C C . ARG A 1 106 ? 5.064 -2.665 -16.524 1.00 94.31 106 ARG A C 1
ATOM 791 O O . ARG A 1 106 ? 4.070 -2.069 -16.947 1.00 94.31 106 ARG A O 1
ATOM 798 N N . PHE A 1 107 ? 6.299 -2.320 -16.860 1.00 94.44 107 PHE A N 1
ATOM 799 C CA . PHE A 1 107 ? 6.541 -1.321 -17.891 1.00 94.44 107 PHE A CA 1
ATOM 800 C C . PHE A 1 107 ? 6.352 -1.941 -19.279 1.00 94.44 107 PHE A C 1
ATOM 802 O O . PHE A 1 107 ? 7.026 -2.905 -19.637 1.00 94.44 107 PHE A O 1
ATOM 809 N N . ASP A 1 108 ? 5.425 -1.394 -20.058 1.00 94.19 108 ASP A N 1
ATOM 810 C CA . ASP A 1 108 ? 5.292 -1.695 -21.476 1.00 94.19 108 ASP A CA 1
ATOM 811 C C . ASP A 1 108 ? 6.281 -0.821 -22.260 1.00 94.19 108 ASP A C 1
ATOM 813 O O . ASP A 1 108 ? 6.162 0.407 -22.281 1.00 94.19 108 ASP A O 1
ATOM 817 N N . PHE A 1 109 ? 7.277 -1.449 -22.889 1.00 93.44 109 PHE A N 1
ATOM 818 C CA . PHE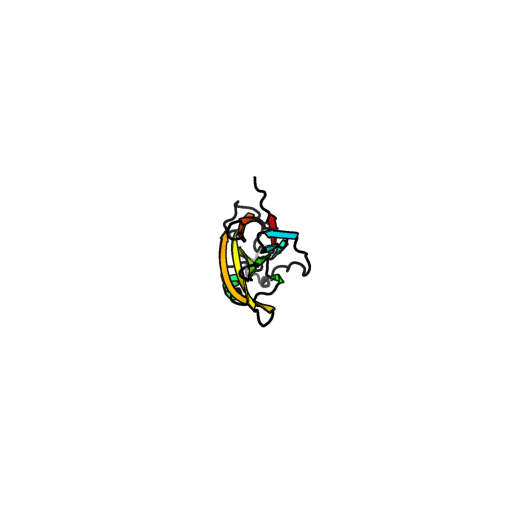 A 1 109 ? 8.317 -0.747 -23.646 1.00 93.44 109 PHE A CA 1
ATOM 819 C C . PHE A 1 109 ? 7.827 -0.199 -24.991 1.00 93.44 109 PHE A C 1
ATOM 821 O O . PHE A 1 109 ? 8.417 0.756 -25.496 1.00 93.44 109 PHE A O 1
ATOM 828 N N . ILE A 1 110 ? 6.763 -0.771 -25.558 1.00 94.75 110 ILE A N 1
ATOM 829 C CA . ILE A 1 110 ? 6.188 -0.333 -26.832 1.00 94.75 110 ILE A CA 1
ATOM 830 C C . ILE A 1 110 ? 5.375 0.936 -26.590 1.00 94.75 110 ILE A C 1
ATOM 832 O O . ILE A 1 110 ? 5.604 1.969 -27.215 1.00 94.75 110 ILE A O 1
ATOM 836 N N . GLU A 1 111 ? 4.458 0.875 -25.627 1.00 93.00 111 GLU A N 1
ATOM 837 C CA . GLU A 1 111 ? 3.574 1.989 -25.277 1.00 93.00 111 GLU A CA 1
ATOM 838 C C . GLU A 1 111 ? 4.239 3.007 -24.336 1.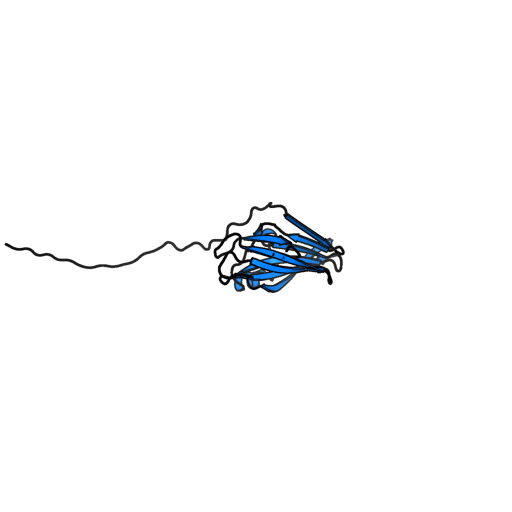00 93.00 111 GLU A C 1
ATOM 840 O O . GLU A 1 111 ? 3.674 4.067 -24.061 1.00 93.00 111 GLU A O 1
ATOM 845 N N . ARG A 1 112 ? 5.442 2.690 -23.837 1.00 92.69 112 ARG A N 1
ATOM 846 C CA . ARG A 1 112 ? 6.242 3.494 -22.900 1.00 92.69 112 ARG A CA 1
ATOM 847 C C . ARG A 1 112 ? 5.457 3.911 -21.653 1.00 92.69 112 ARG A C 1
ATOM 849 O O . ARG A 1 112 ? 5.580 5.043 -21.180 1.00 92.69 112 ARG A O 1
ATOM 856 N N . ARG A 1 113 ? 4.650 2.996 -21.112 1.00 93.19 113 ARG A N 1
ATOM 857 C CA . ARG A 1 113 ? 3.808 3.239 -19.930 1.00 93.19 113 ARG A CA 1
ATOM 858 C C . ARG A 1 113 ? 3.734 2.024 -19.019 1.00 93.19 113 ARG A C 1
ATOM 860 O O . ARG A 1 113 ? 3.902 0.893 -19.453 1.00 93.19 113 ARG A O 1
ATOM 867 N N . PHE A 1 114 ? 3.418 2.260 -17.750 1.00 93.12 114 PHE A N 1
ATOM 868 C CA . PHE A 1 114 ? 3.111 1.181 -16.816 1.00 93.12 114 PHE A CA 1
ATOM 869 C C . PHE A 1 114 ? 1.689 0.665 -17.039 1.00 93.12 114 PHE A C 1
ATOM 871 O O . PHE A 1 114 ? 0.731 1.441 -17.010 1.00 93.12 114 PHE A O 1
ATOM 878 N N . VAL A 1 115 ? 1.555 -0.647 -17.216 1.00 94.81 115 VAL A N 1
ATOM 879 C CA . VAL A 1 115 ? 0.271 -1.339 -17.358 1.00 94.81 115 VAL A CA 1
ATOM 880 C C . VAL A 1 115 ? 0.053 -2.249 -16.160 1.00 94.81 115 VAL A C 1
ATOM 882 O O . VAL A 1 115 ? 0.991 -2.868 -15.661 1.00 94.81 115 VAL A O 1
ATOM 885 N N . PHE A 1 116 ? -1.183 -2.287 -15.661 1.00 95.81 116 PHE A N 1
ATOM 886 C CA . PHE A 1 116 ? -1.556 -3.202 -14.584 1.00 95.81 116 PHE A CA 1
ATOM 887 C C . PHE A 1 116 ? -1.258 -4.645 -14.999 1.00 95.81 116 PHE A C 1
ATOM 889 O O . PHE A 1 116 ? -1.622 -5.052 -16.100 1.00 95.81 116 PHE A O 1
ATOM 896 N N . ASP A 1 117 ? -0.589 -5.378 -14.116 1.00 96.00 117 ASP A N 1
ATOM 897 C CA . ASP A 1 117 ? -0.225 -6.777 -14.323 1.00 96.00 117 ASP A CA 1
ATOM 898 C C . ASP A 1 117 ? -1.045 -7.673 -13.392 1.00 96.00 117 ASP A C 1
ATOM 900 O O . ASP A 1 117 ? -1.841 -8.496 -13.841 1.00 96.00 117 ASP A O 1
ATOM 904 N N . ARG A 1 118 ? -0.913 -7.461 -12.077 1.00 97.12 118 ARG A N 1
ATOM 905 C CA . ARG A 1 118 ? -1.610 -8.258 -11.063 1.00 97.12 118 ARG A CA 1
ATOM 906 C C . ARG A 1 118 ? -1.786 -7.503 -9.755 1.00 97.12 118 ARG A C 1
ATOM 908 O O . ARG A 1 118 ? -1.025 -6.586 -9.450 1.00 97.12 118 ARG A O 1
ATOM 915 N N . GLY A 1 119 ? -2.757 -7.933 -8.957 1.00 97.44 119 GLY A N 1
ATOM 916 C CA . GLY A 1 119 ? -2.927 -7.468 -7.586 1.00 97.44 119 GLY A CA 1
ATOM 917 C C . GLY A 1 119 ? -3.104 -8.625 -6.612 1.00 97.44 119 GLY A C 1
ATOM 918 O O . GLY A 1 119 ? -3.753 -9.617 -6.938 1.00 97.44 119 GLY A O 1
ATOM 919 N N . GLU A 1 120 ? -2.501 -8.507 -5.433 1.00 97.12 120 GLU A N 1
ATOM 920 C CA . GLU A 1 120 ? -2.461 -9.567 -4.424 1.00 97.12 120 GLU A CA 1
ATOM 921 C C . GLU A 1 120 ? -2.400 -9.005 -2.999 1.00 97.12 120 GLU A C 1
ATOM 923 O O . GLU A 1 120 ? -1.912 -7.895 -2.766 1.00 97.12 120 GLU A O 1
ATOM 928 N N . ILE A 1 121 ? -2.892 -9.776 -2.027 1.00 96.69 121 ILE A N 1
ATOM 929 C CA . ILE A 1 121 ? -2.659 -9.480 -0.611 1.00 96.69 121 ILE A CA 1
ATOM 930 C C . ILE A 1 121 ? -1.210 -9.849 -0.306 1.00 96.69 121 ILE A C 1
ATOM 932 O O . ILE A 1 121 ? -0.819 -11.005 -0.444 1.00 96.69 121 ILE A O 1
ATOM 936 N N . ALA A 1 122 ? -0.419 -8.868 0.111 1.00 93.94 122 ALA A N 1
ATOM 937 C CA . ALA A 1 122 ? 1.005 -9.058 0.329 1.00 93.94 122 ALA A CA 1
ATOM 938 C C . ALA A 1 122 ? 1.323 -9.516 1.754 1.00 93.94 122 ALA A C 1
ATOM 940 O O . ALA A 1 122 ? 2.111 -10.443 1.944 1.00 93.94 122 ALA A O 1
ATOM 941 N N . ARG A 1 123 ? 0.756 -8.850 2.770 1.00 94.81 123 ARG A N 1
ATOM 942 C CA . ARG A 1 123 ? 1.040 -9.157 4.181 1.00 94.81 123 ARG A CA 1
ATOM 943 C C . ARG A 1 123 ? -0.023 -8.595 5.129 1.00 94.81 123 ARG A C 1
ATOM 945 O O . ARG A 1 123 ? -0.671 -7.601 4.812 1.00 94.81 123 ARG A O 1
ATOM 952 N N . GLY A 1 124 ? -0.164 -9.219 6.299 1.00 95.69 124 GLY A N 1
ATOM 953 C CA . GLY A 1 124 ? -0.908 -8.697 7.447 1.00 95.69 124 GLY A CA 1
ATOM 954 C C . GLY A 1 124 ? 0.012 -8.349 8.623 1.00 95.69 124 GLY A C 1
ATOM 955 O O . GLY A 1 124 ? 1.039 -8.997 8.820 1.00 95.69 124 GLY A O 1
ATOM 956 N N . TYR A 1 125 ? -0.370 -7.339 9.399 1.00 95.62 125 TYR A N 1
ATOM 957 C CA . TYR A 1 125 ? 0.374 -6.800 10.533 1.00 95.62 125 TYR A CA 1
ATOM 958 C C . TYR A 1 125 ? -0.545 -6.661 11.747 1.00 95.62 125 TYR A C 1
ATOM 960 O O . TYR A 1 125 ? -1.624 -6.064 11.670 1.00 95.62 125 TYR A O 1
ATOM 968 N N . SER A 1 126 ? -0.094 -7.187 12.882 1.00 94.12 126 SER A N 1
ATOM 969 C CA . SER A 1 126 ? -0.739 -6.969 14.177 1.00 94.12 126 SER A CA 1
ATOM 970 C C . SER A 1 126 ? -0.412 -5.570 14.707 1.00 94.12 126 SER A C 1
ATOM 972 O O . SER A 1 126 ? 0.687 -5.072 14.451 1.00 94.12 126 SER A O 1
ATOM 974 N N . PRO A 1 127 ? -1.330 -4.930 15.450 1.00 93.50 127 PRO A N 1
ATOM 975 C CA . PRO A 1 127 ? -1.035 -3.655 16.087 1.00 93.50 127 PRO A CA 1
ATOM 976 C C . PRO A 1 127 ? 0.009 -3.848 17.196 1.00 93.50 127 PRO A C 1
ATOM 978 O O . PRO A 1 127 ? -0.004 -4.868 17.886 1.00 93.50 127 PRO A O 1
ATOM 981 N N . LEU A 1 128 ? 0.888 -2.860 17.379 1.00 91.75 128 LEU A N 1
ATOM 982 C CA . LEU A 1 128 ? 1.908 -2.855 18.434 1.00 91.75 128 LEU A CA 1
ATOM 983 C C . LEU A 1 128 ? 1.289 -2.834 19.836 1.00 91.75 128 LEU A C 1
ATOM 985 O O . LEU A 1 128 ? 1.803 -3.470 20.750 1.00 91.75 128 LEU A O 1
ATOM 989 N N . GLU A 1 129 ? 0.179 -2.114 19.995 1.00 85.06 129 GLU A N 1
ATOM 990 C CA . GLU A 1 129 ? -0.513 -1.939 21.269 1.00 85.06 129 GLU A CA 1
ATOM 991 C C . GLU A 1 129 ? -2.011 -2.238 21.129 1.00 85.06 129 GLU A C 1
ATOM 993 O O . GLU A 1 129 ? -2.641 -1.959 20.102 1.00 85.06 129 GLU A O 1
ATOM 998 N N . ARG A 1 130 ? -2.589 -2.804 22.195 1.00 80.38 130 ARG A N 1
ATOM 999 C CA . ARG A 1 130 ? -4.033 -3.009 22.377 1.00 80.38 130 ARG A CA 1
ATOM 1000 C C . ARG A 1 130 ? -4.423 -2.584 23.804 1.00 80.38 130 ARG A C 1
ATOM 1002 O O . ARG A 1 130 ? -3.717 -3.001 24.721 1.00 80.38 130 ARG A O 1
ATOM 1009 N N . PRO A 1 131 ? -5.558 -1.889 24.040 1.00 74.31 131 PRO A N 1
ATOM 1010 C CA . PRO A 1 131 ? -6.418 -1.137 23.114 1.00 74.31 131 PRO A CA 1
ATOM 1011 C C . PRO A 1 131 ? -5.963 0.332 22.954 1.00 74.31 131 PRO A C 1
ATOM 1013 O O . PRO A 1 131 ? -5.452 0.931 23.893 1.00 74.31 131 PRO A O 1
ATOM 1016 N N . GLY A 1 132 ? -6.180 0.943 21.787 1.00 69.94 132 GLY A N 1
ATOM 1017 C CA . GLY A 1 132 ? -5.823 2.345 21.523 1.00 69.94 132 GLY A CA 1
ATOM 1018 C C . GLY A 1 132 ? -5.919 2.687 20.034 1.00 69.94 132 GLY A C 1
ATOM 1019 O O . GLY A 1 132 ? -6.288 1.807 19.251 1.00 69.94 132 GLY A O 1
ATOM 1020 N N . PRO A 1 133 ? -5.602 3.928 19.607 1.00 83.62 133 PRO A N 1
ATOM 1021 C CA . PRO A 1 133 ? -5.378 4.183 18.189 1.00 83.62 133 PRO A CA 1
ATOM 1022 C C . PRO A 1 133 ? -4.243 3.268 17.723 1.00 83.62 133 PRO A C 1
ATOM 1024 O O . PRO A 1 133 ? -3.119 3.348 18.220 1.00 83.62 133 PRO A O 1
ATOM 1027 N N . TRP A 1 134 ? -4.566 2.338 16.828 1.00 93.38 134 TRP A N 1
ATOM 1028 C CA . TRP A 1 134 ? -3.647 1.277 16.442 1.00 93.38 134 TRP A CA 1
ATOM 1029 C C . TRP A 1 134 ? -2.402 1.829 15.751 1.00 93.38 134 TRP A C 1
ATOM 1031 O O . TRP A 1 134 ? -2.464 2.781 14.967 1.00 93.38 134 TRP A O 1
ATOM 1041 N N . VAL A 1 135 ? -1.270 1.196 16.045 1.00 94.69 135 VAL A N 1
ATOM 1042 C CA . VAL A 1 135 ? 0.028 1.505 15.450 1.00 94.69 135 VAL A CA 1
ATOM 1043 C C . VAL A 1 135 ? 0.598 0.235 14.846 1.00 94.69 135 VAL A C 1
ATOM 1045 O O . VAL A 1 135 ? 0.572 -0.812 15.489 1.00 94.69 135 VAL A O 1
ATOM 1048 N N . TRP A 1 136 ? 1.138 0.330 13.637 1.00 95.75 136 TRP A N 1
ATOM 1049 C CA . TRP A 1 136 ? 1.760 -0.781 12.922 1.00 95.75 136 TRP A CA 1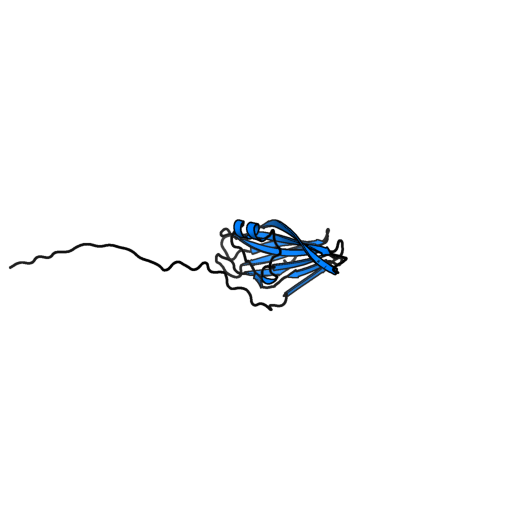
ATOM 1050 C C . TRP A 1 136 ? 3.146 -0.388 12.421 1.00 95.75 136 TRP A C 1
ATOM 1052 O O . TRP A 1 136 ? 3.408 0.786 12.154 1.00 95.75 136 TRP A O 1
ATOM 1062 N N . LEU A 1 137 ? 4.012 -1.387 12.255 1.00 95.50 137 LEU A N 1
ATOM 1063 C CA . LEU A 1 137 ? 5.288 -1.249 11.560 1.00 95.50 137 LEU A CA 1
ATOM 1064 C C . LEU A 1 137 ? 5.207 -2.006 10.243 1.00 95.50 137 LEU A C 1
ATOM 1066 O O . LEU A 1 137 ? 4.996 -3.216 10.225 1.00 95.50 137 LEU A O 1
ATOM 1070 N N . LEU A 1 138 ? 5.335 -1.270 9.149 1.00 94.19 138 LEU A N 1
ATOM 1071 C CA . LEU A 1 138 ? 5.256 -1.773 7.792 1.00 94.19 138 LEU A CA 1
ATOM 1072 C C . LEU A 1 138 ? 6.650 -1.791 7.175 1.00 94.19 138 LEU A C 1
ATOM 1074 O O . LEU A 1 138 ? 7.233 -0.737 6.931 1.00 94.19 138 LEU A O 1
ATOM 1078 N N . ASP A 1 139 ? 7.143 -2.979 6.849 1.00 91.88 139 ASP A N 1
ATOM 1079 C CA . ASP A 1 139 ? 8.380 -3.123 6.085 1.00 91.88 139 ASP A CA 1
ATOM 1080 C C . ASP A 1 139 ? 8.110 -3.045 4.582 1.00 91.88 139 ASP A C 1
ATOM 1082 O O . ASP A 1 139 ? 7.359 -3.847 4.016 1.00 91.88 139 ASP A O 1
ATOM 1086 N N . VAL A 1 140 ? 8.766 -2.093 3.923 1.00 89.69 140 VAL A N 1
ATOM 1087 C CA . VAL A 1 140 ? 8.748 -1.910 2.474 1.00 89.69 140 VAL A CA 1
ATOM 1088 C C . VAL A 1 140 ? 10.142 -2.197 1.930 1.00 89.69 140 VAL A C 1
ATOM 1090 O O . VAL A 1 140 ? 11.104 -1.493 2.228 1.00 89.69 140 VAL A O 1
ATOM 1093 N N . ALA A 1 141 ? 10.262 -3.229 1.098 1.00 86.12 141 ALA A N 1
ATOM 1094 C CA . ALA A 1 141 ? 11.518 -3.563 0.434 1.00 86.12 141 ALA A CA 1
ATOM 1095 C C . ALA A 1 141 ? 11.797 -2.574 -0.710 1.00 86.12 141 ALA A C 1
ATOM 1097 O O . ALA A 1 141 ? 11.403 -2.818 -1.856 1.00 86.12 141 ALA A O 1
ATOM 1098 N N . LEU A 1 142 ? 12.457 -1.454 -0.400 1.00 80.19 142 LEU A N 1
ATOM 1099 C CA . LEU A 1 142 ? 12.830 -0.430 -1.379 1.00 80.19 142 LEU A CA 1
ATOM 1100 C C . LEU A 1 142 ? 13.779 -1.028 -2.431 1.00 80.19 142 LEU A C 1
ATOM 1102 O O . LEU A 1 142 ? 13.474 -1.021 -3.623 1.00 80.19 142 LEU A O 1
ATOM 1106 N N . ALA A 1 143 ? 14.852 -1.666 -1.969 1.00 72.56 143 ALA A N 1
ATOM 1107 C CA . ALA A 1 143 ? 15.761 -2.495 -2.760 1.00 72.56 143 ALA A CA 1
ATOM 1108 C C . ALA A 1 143 ? 15.858 -3.903 -2.146 1.00 72.56 143 ALA A C 1
ATOM 1110 O O . ALA A 1 143 ? 15.302 -4.148 -1.074 1.00 72.56 143 ALA A O 1
ATOM 1111 N N . ARG A 1 144 ? 16.557 -4.838 -2.810 1.00 66.19 144 ARG A N 1
ATOM 1112 C CA . ARG A 1 144 ? 16.743 -6.209 -2.287 1.00 66.19 144 ARG A CA 1
ATOM 1113 C C . ARG A 1 144 ? 17.401 -6.236 -0.901 1.00 66.19 144 ARG A C 1
ATOM 1115 O O . ARG A 1 144 ? 17.107 -7.140 -0.131 1.00 66.19 144 ARG A O 1
ATOM 1122 N N . GLU A 1 145 ? 18.238 -5.247 -0.591 1.00 64.88 145 GLU A N 1
ATOM 1123 C CA . GLU A 1 145 ? 19.064 -5.218 0.626 1.00 64.88 145 GLU A CA 1
ATOM 1124 C C . GLU A 1 145 ? 18.693 -4.093 1.606 1.00 64.88 145 GLU A C 1
ATOM 1126 O O . GLU A 1 145 ? 19.204 -4.050 2.720 1.00 64.88 145 GLU A O 1
ATOM 1131 N N . HIS A 1 146 ? 17.756 -3.213 1.235 1.00 68.62 146 HIS A N 1
ATOM 1132 C CA . HIS A 1 146 ? 17.398 -2.028 2.017 1.00 68.62 146 HIS A CA 1
ATOM 1133 C C . HIS A 1 146 ? 15.904 -2.044 2.384 1.00 68.62 146 HIS A C 1
ATOM 1135 O O . HIS A 1 146 ? 15.083 -1.464 1.658 1.00 68.62 146 HIS A O 1
ATOM 1141 N N . PRO A 1 147 ? 15.509 -2.727 3.477 1.00 76.56 147 PRO A N 1
ATOM 1142 C CA . PRO A 1 147 ? 14.153 -2.634 3.996 1.00 76.56 147 PRO A CA 1
ATOM 1143 C C . PRO A 1 147 ? 13.943 -1.267 4.660 1.00 76.56 147 PRO A C 1
ATOM 1145 O O . PRO A 1 147 ? 14.686 -0.869 5.555 1.00 76.56 147 PRO A O 1
ATOM 1148 N N . LEU A 1 148 ? 12.918 -0.543 4.218 1.00 88.06 148 LEU A N 1
ATOM 1149 C CA . LEU A 1 148 ? 12.443 0.670 4.870 1.00 88.06 148 LEU A CA 1
ATOM 1150 C C . LEU A 1 148 ? 11.286 0.303 5.794 1.00 88.06 148 LEU A C 1
ATOM 1152 O O . LEU A 1 148 ? 10.244 -0.147 5.318 1.00 88.06 148 LEU A O 1
ATOM 1156 N N . THR A 1 149 ? 11.443 0.540 7.091 1.00 92.38 149 THR A N 1
ATOM 1157 C CA . THR A 1 149 ? 10.348 0.380 8.050 1.00 92.38 149 THR A CA 1
ATOM 1158 C C . THR A 1 149 ? 9.595 1.698 8.203 1.00 92.38 149 THR A C 1
ATOM 1160 O O . THR A 1 149 ? 10.173 2.749 8.493 1.00 92.38 149 THR A O 1
ATOM 1163 N N . LEU A 1 150 ? 8.283 1.643 8.006 1.00 94.19 150 LEU A N 1
ATOM 1164 C CA . LEU A 1 150 ? 7.361 2.759 8.165 1.00 94.19 150 LEU A CA 1
ATOM 1165 C C . LEU A 1 150 ? 6.482 2.528 9.387 1.00 94.19 150 LEU A C 1
ATOM 1167 O O . LEU A 1 150 ? 5.965 1.431 9.589 1.00 94.19 150 LEU A O 1
ATOM 1171 N N . GLN A 1 151 ? 6.273 3.571 10.178 1.00 95.00 151 GLN A N 1
ATOM 1172 C CA . GLN A 1 151 ? 5.290 3.574 11.245 1.00 95.00 151 GLN A CA 1
ATOM 1173 C C . GLN A 1 151 ? 3.963 4.104 10.703 1.00 95.00 151 GLN A C 1
ATOM 1175 O O . GLN A 1 151 ? 3.886 5.221 10.193 1.00 95.00 151 GLN A O 1
ATOM 1180 N N . LEU A 1 152 ? 2.914 3.296 10.827 1.00 95.38 152 LEU A N 1
ATOM 1181 C CA . LEU A 1 152 ? 1.550 3.661 10.462 1.00 95.38 152 LEU A CA 1
ATOM 1182 C C . LEU A 1 152 ? 0.736 3.835 11.738 1.00 95.38 152 LEU A C 1
ATOM 1184 O O . LEU A 1 152 ? 0.778 2.971 12.612 1.00 95.38 152 LEU A O 1
ATOM 1188 N N . ARG A 1 153 ? -0.016 4.928 11.851 1.00 94.31 153 ARG A N 1
ATOM 1189 C CA . ARG A 1 153 ? -0.869 5.216 13.013 1.00 94.31 153 ARG A CA 1
ATOM 1190 C C . ARG A 1 153 ? -2.291 5.508 12.567 1.00 94.31 153 ARG A C 1
ATOM 1192 O O . ARG A 1 153 ? -2.486 6.362 11.709 1.00 94.31 153 ARG A O 1
ATOM 1199 N N . ALA A 1 154 ? -3.280 4.842 13.154 1.00 92.69 154 ALA A N 1
ATOM 1200 C CA . ALA A 1 154 ? -4.677 5.224 12.980 1.00 92.69 154 ALA A CA 1
ATOM 1201 C C . ALA A 1 154 ? -4.888 6.649 13.514 1.00 92.69 154 ALA A C 1
ATOM 1203 O O . ALA A 1 154 ? -4.484 6.961 14.635 1.00 92.69 154 ALA A O 1
ATOM 1204 N N . GLU A 1 155 ? -5.500 7.519 12.711 1.00 84.12 155 GLU A N 1
ATOM 1205 C CA . GLU A 1 155 ? -5.733 8.911 13.118 1.00 84.12 155 GLU A CA 1
ATOM 1206 C C . GLU A 1 155 ? -6.838 9.044 14.164 1.00 84.12 155 GLU A C 1
ATOM 1208 O O . GLU A 1 155 ? -6.779 9.915 15.031 1.00 84.12 155 GLU A O 1
ATOM 1213 N N . GLN A 1 156 ? -7.829 8.158 14.094 1.00 81.94 156 GLN A N 1
ATOM 1214 C CA . GLN A 1 156 ? -8.928 8.079 15.042 1.00 81.94 156 GLN A CA 1
ATOM 1215 C C . GLN A 1 156 ? -8.856 6.799 15.877 1.00 81.94 156 GLN A C 1
ATOM 1217 O O . GLN A 1 156 ? -8.518 5.721 15.387 1.00 81.94 156 GLN A O 1
ATOM 1222 N N . ALA A 1 157 ? -9.247 6.914 17.145 1.00 74.50 157 ALA A N 1
ATOM 1223 C CA . ALA A 1 157 ? -9.574 5.769 17.982 1.00 74.50 157 ALA A CA 1
ATOM 1224 C C . ALA A 1 157 ? -11.004 5.316 17.640 1.00 74.50 157 ALA A C 1
ATOM 1226 O O . ALA A 1 157 ? -11.967 5.714 18.291 1.00 74.50 157 ALA A O 1
ATOM 1227 N N . GLY A 1 158 ? -11.158 4.556 16.558 1.00 75.94 158 GLY A N 1
ATOM 1228 C CA . GLY A 1 158 ? -12.464 4.090 16.106 1.00 75.94 158 GLY A CA 1
ATOM 1229 C C . GLY A 1 158 ? -12.386 3.257 14.835 1.00 75.94 158 GLY A C 1
ATOM 1230 O O . GLY A 1 158 ? -11.443 3.374 14.056 1.00 75.94 158 GLY A O 1
ATOM 1231 N N . TRP A 1 159 ? -13.394 2.412 14.645 1.00 86.06 159 TRP A N 1
ATOM 1232 C CA . TRP A 1 159 ? -13.585 1.623 13.436 1.00 86.06 159 TRP A CA 1
ATOM 1233 C C . TRP A 1 159 ? -14.896 2.055 12.758 1.00 86.06 159 TRP A C 1
ATOM 1235 O O . TRP A 1 159 ? -15.894 2.226 13.465 1.00 86.06 159 TRP A O 1
ATOM 1245 N N . PRO A 1 160 ? -14.935 2.214 11.424 1.00 91.25 160 PRO A N 1
ATOM 1246 C CA . PRO A 1 160 ? -13.840 2.009 10.470 1.00 91.25 160 PRO A CA 1
ATOM 1247 C C . PRO A 1 160 ? -12.743 3.088 10.542 1.00 91.25 160 PRO A C 1
ATOM 1249 O O . PRO A 1 160 ? -12.971 4.217 10.976 1.00 91.25 160 PRO A O 1
ATOM 1252 N N . VAL A 1 161 ? -11.529 2.711 10.130 1.00 91.62 161 VAL A N 1
ATOM 1253 C CA . VAL A 1 161 ? -10.402 3.640 9.965 1.00 91.62 161 VAL A CA 1
ATOM 1254 C C . VAL A 1 161 ? -10.456 4.191 8.547 1.00 91.62 161 VAL A C 1
ATOM 1256 O O . VAL A 1 161 ? -10.394 3.414 7.601 1.00 91.62 161 VAL A O 1
ATOM 1259 N N . ASP A 1 162 ? -10.548 5.511 8.403 1.00 91.25 162 ASP A N 1
ATOM 1260 C CA . ASP A 1 162 ? -10.625 6.163 7.087 1.00 91.25 162 ASP A CA 1
ATOM 1261 C C . ASP A 1 162 ? -9.231 6.478 6.530 1.00 91.25 162 ASP A C 1
ATOM 1263 O O . ASP A 1 162 ? -8.987 6.430 5.319 1.00 91.25 162 ASP A O 1
ATOM 1267 N N . SER A 1 163 ? -8.299 6.795 7.431 1.00 92.75 163 SER A N 1
ATOM 1268 C CA . SER A 1 163 ? -6.921 7.134 7.106 1.00 92.75 163 SER A CA 1
ATOM 1269 C C . SER A 1 163 ? -5.943 6.778 8.219 1.00 92.75 163 SER A C 1
ATOM 1271 O O . SER A 1 163 ? -6.288 6.707 9.402 1.00 92.75 163 SER A O 1
ATOM 1273 N N . VAL A 1 164 ? -4.689 6.586 7.819 1.00 93.62 164 VAL A N 1
ATOM 1274 C CA . VAL A 1 164 ? -3.548 6.433 8.723 1.00 93.62 164 VAL A CA 1
ATOM 1275 C C . VAL A 1 164 ? -2.517 7.517 8.457 1.00 93.62 164 VAL A C 1
ATOM 1277 O O . VAL A 1 164 ? -2.316 7.930 7.315 1.00 93.62 164 VAL A O 1
ATOM 1280 N N . THR A 1 165 ? -1.827 7.945 9.505 1.00 93.81 165 THR A N 1
ATOM 1281 C CA . THR A 1 165 ? -0.606 8.731 9.365 1.00 93.81 165 THR A CA 1
ATOM 1282 C C . THR A 1 165 ? 0.572 7.799 9.084 1.00 93.81 165 THR A C 1
ATOM 1284 O O . THR A 1 165 ? 0.750 6.820 9.810 1.00 93.81 165 THR A O 1
ATOM 1287 N N . ILE A 1 166 ? 1.360 8.090 8.047 1.00 94.00 166 ILE A N 1
ATOM 1288 C CA . ILE A 1 166 ? 2.583 7.366 7.679 1.00 94.00 166 ILE A CA 1
ATOM 1289 C C . ILE A 1 166 ? 3.801 8.231 7.996 1.00 94.00 166 ILE A C 1
ATOM 1291 O O . ILE A 1 166 ? 3.979 9.298 7.408 1.00 94.00 166 ILE A O 1
ATOM 1295 N N . ASP A 1 167 ? 4.675 7.718 8.857 1.00 91.44 167 ASP A N 1
ATOM 1296 C CA . ASP A 1 167 ? 5.961 8.322 9.192 1.00 91.44 167 ASP A CA 1
ATOM 1297 C C . ASP A 1 167 ? 7.097 7.299 8.993 1.00 91.44 167 ASP A C 1
ATOM 1299 O O . ASP A 1 167 ? 6.884 6.095 9.173 1.00 91.44 167 ASP A O 1
ATOM 1303 N N . PRO A 1 168 ? 8.322 7.720 8.627 1.00 87.88 168 PRO A N 1
ATOM 1304 C CA . PRO A 1 168 ? 9.474 6.830 8.702 1.00 87.88 168 PRO A CA 1
ATOM 1305 C C . PRO A 1 168 ? 9.670 6.398 10.159 1.00 87.88 168 PRO A C 1
ATOM 1307 O O . PRO A 1 168 ? 9.648 7.236 11.066 1.00 87.88 168 PRO A O 1
ATOM 1310 N N . ALA A 1 169 ? 9.859 5.098 10.397 1.00 81.56 169 ALA A N 1
ATOM 1311 C CA . ALA A 1 169 ? 10.183 4.641 11.740 1.00 81.56 169 ALA A CA 1
ATOM 1312 C C . ALA A 1 169 ? 11.517 5.276 12.159 1.00 81.56 169 ALA A C 1
ATOM 1314 O O . ALA A 1 169 ? 12.492 5.245 11.403 1.00 81.56 169 ALA A O 1
ATOM 1315 N N . ARG A 1 170 ? 11.573 5.877 13.354 1.00 64.06 170 ARG A N 1
ATOM 1316 C CA . ARG A 1 170 ? 12.858 6.314 13.911 1.00 64.06 170 ARG A CA 1
ATOM 1317 C C . ARG A 1 170 ? 13.694 5.060 14.148 1.00 64.06 170 ARG A C 1
ATOM 1319 O O . ARG A 1 170 ? 13.277 4.200 14.922 1.00 64.06 170 ARG A O 1
ATOM 1326 N N . GLN A 1 171 ? 14.834 4.945 13.471 1.00 49.59 171 GLN A N 1
ATOM 1327 C CA . GLN A 1 171 ? 15.842 3.973 13.881 1.00 49.59 171 GLN A CA 1
ATOM 1328 C C . GLN A 1 171 ? 16.373 4.418 15.257 1.00 49.59 171 GLN A C 1
ATOM 1330 O O . GLN A 1 171 ? 16.588 5.622 15.433 1.00 49.59 171 GLN A O 1
ATOM 1335 N N . PRO A 1 172 ? 16.462 3.502 16.239 1.00 42.28 172 PRO A N 1
ATOM 1336 C CA . PRO A 1 172 ? 16.964 3.812 17.575 1.00 42.28 172 PRO A CA 1
ATOM 1337 C C . PRO A 1 172 ? 18.419 4.290 17.557 1.00 42.28 172 PRO A C 1
ATOM 1339 O O . PRO A 1 172 ? 19.173 3.873 16.647 1.00 42.28 172 PRO A O 1
#

pLDDT: mean 81.43, std 20.1, range [33.62, 97.56]

Foldseek 3Di:
DDDDDDDDDDDDDDDDPDDPPDQFDQPDPDQAFPDWDDDPNKIKTFRQWFFARAQDPCVCVVPQFDDDDPSQFGMWMADVVVTKIKTWGWYAYPQGKIWIKIWIWHQDPVVRDTHTDGIDTDDIFDFPDPDDFGKTWDWDCRDPPDTFIWIWTQPDNDPPGGTIGIDGDDDD

Sequence (172 aa):
MSRRAGLLALAGLLALPGTATGQAPRPPRDEPPSLRVRGDGNELVALRRAPVPYATLEQLSGEIARALPARARAMRLTRAEPPELIDYVLCVTSEGALVVGQQRHRFDFIERRFVFDRGEIARGYSPLERPGPWVWLLDVALAREHPLTLQLRAEQAGWPVDSVTIDPARQP

Radius of gyration: 23.15 Å; chains: 1; bounding box: 88×27×74 Å